Protein AF-A0A3N1XQC3-F1 (afdb_monomer_lite)

Organism: NCBI:txid1329262

Sequence (81 aa):
MKNHENNIPSPEQVRLIFKDTYNFYVKYKKYLNNDEWMELVREIHEIYQAHPFELCKIILVELLDIFEESYKVKYEGSIDK

Radius of gyration: 15.01 Å; chains: 1; bounding box: 32×27×45 Å

pLDDT: mean 84.33, std 17.88, range [36.62, 98.25]

Structure (mmCIF, N/CA/C/O backbone):
data_AF-A0A3N1XQC3-F1
#
_entry.id   AF-A0A3N1XQC3-F1
#
loop_
_atom_site.group_PDB
_atom_site.id
_atom_site.type_symbol
_atom_site.label_atom_id
_atom_site.label_alt_id
_atom_site.label_comp_id
_atom_site.label_asym_id
_atom_site.label_entity_id
_atom_site.label_seq_id
_atom_site.pdbx_PDB_ins_c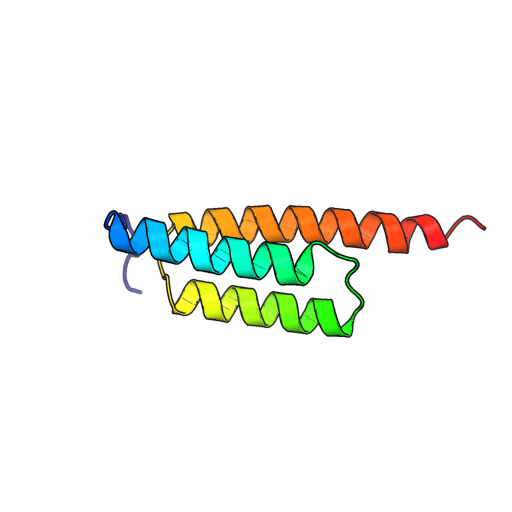ode
_atom_site.Cartn_x
_atom_site.Cartn_y
_atom_site.Cartn_z
_atom_site.occupancy
_atom_site.B_iso_or_equiv
_atom_site.auth_seq_id
_atom_site.auth_comp_id
_atom_site.auth_asym_id
_atom_site.auth_atom_id
_atom_site.pdbx_PDB_model_num
ATOM 1 N N . MET A 1 1 ? -14.557 -19.990 8.001 1.00 38.25 1 MET A N 1
ATOM 2 C CA . MET A 1 1 ? -14.094 -18.753 7.335 1.00 38.25 1 MET A CA 1
ATOM 3 C C . MET A 1 1 ? -14.766 -17.595 8.051 1.00 38.25 1 MET A C 1
ATOM 5 O O . MET A 1 1 ? -15.973 -17.664 8.230 1.00 38.25 1 MET A O 1
ATOM 9 N N . LYS A 1 2 ? -14.014 -16.630 8.595 1.00 40.19 2 LYS A N 1
ATOM 10 C CA . LYS A 1 2 ? -14.619 -15.468 9.266 1.00 40.19 2 LYS A CA 1
ATOM 11 C C . LYS A 1 2 ? -15.086 -14.493 8.183 1.00 40.19 2 LYS A C 1
ATOM 13 O O . LYS A 1 2 ? -14.287 -14.124 7.329 1.00 40.19 2 LYS A O 1
ATOM 18 N N . ASN A 1 3 ? -16.367 -14.135 8.200 1.00 43.03 3 ASN A N 1
ATOM 19 C CA . ASN A 1 3 ? -16.946 -13.137 7.305 1.00 43.03 3 ASN A CA 1
ATOM 20 C C . ASN A 1 3 ? -16.261 -11.787 7.569 1.00 43.03 3 ASN A C 1
ATOM 22 O O . ASN A 1 3 ? -16.434 -11.212 8.639 1.00 43.03 3 ASN A O 1
ATOM 26 N N . HIS A 1 4 ? -15.472 -11.294 6.613 1.00 52.28 4 HIS A N 1
ATOM 27 C CA . HIS A 1 4 ? -14.889 -9.945 6.623 1.00 52.28 4 HIS A CA 1
ATOM 28 C C . HIS A 1 4 ? -15.901 -8.898 6.116 1.00 52.28 4 HIS A C 1
ATOM 30 O O . HIS A 1 4 ? -15.538 -7.934 5.450 1.00 52.28 4 HIS A O 1
ATOM 36 N N . GLU A 1 5 ? -17.189 -9.096 6.396 1.00 51.91 5 GLU A N 1
ATOM 37 C CA . GLU A 1 5 ? -18.228 -8.140 6.027 1.00 51.91 5 GLU A CA 1
ATOM 38 C C . GLU A 1 5 ? -18.172 -6.946 6.992 1.00 51.91 5 GLU A C 1
ATOM 40 O O . GLU A 1 5 ? -18.572 -7.030 8.150 1.00 51.91 5 GLU A O 1
ATOM 45 N N . ASN A 1 6 ? -17.671 -5.822 6.474 1.00 59.25 6 ASN A N 1
ATOM 46 C CA . ASN A 1 6 ? -17.921 -4.465 6.966 1.00 59.25 6 ASN A CA 1
ATOM 47 C C . ASN A 1 6 ? -17.345 -4.096 8.337 1.00 59.25 6 ASN A C 1
ATOM 49 O O . ASN A 1 6 ? -18.016 -3.452 9.144 1.00 59.25 6 ASN A O 1
ATOM 53 N N . ASN A 1 7 ? -16.069 -4.396 8.584 1.00 75.69 7 ASN A N 1
ATOM 54 C CA . ASN A 1 7 ? -15.361 -3.696 9.653 1.00 75.69 7 ASN A CA 1
ATOM 55 C C . ASN A 1 7 ? -14.932 -2.319 9.121 1.00 75.69 7 ASN A C 1
ATOM 57 O O . ASN A 1 7 ? -13.888 -2.182 8.491 1.00 75.69 7 ASN A O 1
ATOM 61 N N . ILE A 1 8 ? -15.794 -1.313 9.269 1.00 88.06 8 ILE A N 1
ATOM 62 C CA . ILE A 1 8 ? -15.482 0.059 8.853 1.00 88.06 8 ILE A CA 1
ATOM 63 C C . ILE A 1 8 ? -14.355 0.574 9.765 1.00 88.06 8 ILE A C 1
ATOM 65 O O . ILE A 1 8 ? -14.534 0.571 10.986 1.00 88.06 8 ILE A O 1
ATOM 69 N N . PRO A 1 9 ? -13.197 0.996 9.222 1.00 92.81 9 PRO A N 1
ATOM 70 C CA . PRO A 1 9 ? -12.107 1.504 10.044 1.00 92.81 9 PRO A CA 1
ATOM 71 C C . PRO A 1 9 ? -12.527 2.787 10.770 1.00 92.81 9 PRO A C 1
ATOM 73 O O . PRO A 1 9 ? -13.216 3.646 10.216 1.00 92.81 9 PRO A O 1
ATOM 76 N N . SER A 1 10 ? -12.078 2.942 12.014 1.00 95.69 10 SER A N 1
ATOM 77 C CA . SER A 1 10 ? -12.199 4.200 12.752 1.00 95.69 10 SER A CA 1
ATOM 78 C C . SER A 1 10 ? -11.400 5.318 12.063 1.00 95.69 10 SER A C 1
ATOM 80 O O . SER A 1 10 ? -10.481 5.028 11.293 1.00 95.69 10 SER A O 1
ATOM 82 N N . PRO A 1 11 ? -11.663 6.603 12.362 1.00 96.94 11 PRO A N 1
ATOM 83 C CA . PRO A 1 11 ? -10.901 7.708 11.775 1.00 96.94 11 PRO A CA 1
ATOM 84 C C . PRO A 1 11 ? -9.380 7.589 11.960 1.00 96.94 11 PRO A C 1
ATOM 86 O O . PRO A 1 11 ? -8.620 7.901 11.044 1.00 96.94 11 PRO A O 1
ATOM 89 N N . GLU A 1 12 ? -8.921 7.086 13.109 1.00 97.06 12 GLU A N 1
ATOM 90 C CA . GLU A 1 12 ? -7.489 6.873 13.347 1.00 97.06 12 GLU A CA 1
ATOM 91 C C . GLU A 1 12 ? -6.940 5.707 12.512 1.00 97.06 12 GLU A C 1
ATOM 93 O O . GLU A 1 12 ? -5.849 5.805 11.958 1.00 97.06 12 GLU A O 1
ATOM 98 N N . GLN A 1 13 ? -7.711 4.630 12.338 1.00 96.88 13 GLN A N 1
ATOM 99 C CA . GLN A 1 13 ? -7.332 3.526 11.450 1.00 96.88 13 GLN A CA 1
ATOM 100 C C . GLN A 1 13 ? -7.286 3.974 9.989 1.00 96.88 13 GLN A C 1
ATOM 102 O O . GLN A 1 13 ? -6.342 3.637 9.287 1.00 96.88 13 GLN A O 1
ATOM 107 N N . VAL A 1 14 ? -8.241 4.797 9.545 1.00 97.69 14 VAL A N 1
ATOM 108 C CA . VAL A 1 14 ? -8.211 5.426 8.216 1.00 97.69 14 VAL A CA 1
ATOM 109 C C . VAL A 1 14 ? -6.925 6.231 8.039 1.00 97.69 14 VAL A C 1
ATOM 111 O O . VAL A 1 14 ? -6.230 6.067 7.038 1.00 97.69 14 VAL A O 1
ATOM 114 N N . ARG A 1 15 ? -6.558 7.055 9.028 1.00 98.19 15 ARG A N 1
ATOM 115 C CA . ARG A 1 15 ? -5.318 7.842 8.997 1.00 98.19 15 ARG A CA 1
ATOM 116 C C . ARG A 1 15 ? -4.077 6.957 8.855 1.00 98.19 15 ARG A C 1
ATOM 118 O O . ARG A 1 15 ? -3.173 7.308 8.099 1.00 98.19 15 ARG A O 1
ATOM 125 N N . LEU A 1 16 ? -4.029 5.832 9.569 1.00 98.06 16 LEU A N 1
ATOM 126 C CA . LEU A 1 16 ? -2.922 4.877 9.490 1.00 98.06 16 LEU A CA 1
ATOM 127 C C . LEU A 1 16 ? -2.874 4.162 8.136 1.00 98.06 16 LEU A C 1
ATOM 129 O O . LEU A 1 16 ? -1.805 4.128 7.535 1.00 98.06 16 LEU A O 1
ATOM 133 N N . ILE A 1 17 ? -4.019 3.698 7.621 1.00 98.12 17 ILE A N 1
ATOM 134 C CA . ILE A 1 17 ? -4.128 3.105 6.280 1.00 98.12 17 ILE A CA 1
ATOM 135 C C . ILE A 1 17 ? -3.548 4.068 5.248 1.00 98.12 17 ILE A C 1
ATOM 137 O O . ILE A 1 17 ? -2.615 3.706 4.544 1.00 98.12 17 ILE A O 1
ATOM 141 N N . PHE A 1 18 ? -4.038 5.312 5.210 1.00 98.06 18 PHE A N 1
ATOM 142 C CA . PHE A 1 18 ? -3.565 6.306 4.247 1.00 98.06 18 PHE A CA 1
ATOM 143 C C . PHE A 1 18 ? -2.079 6.617 4.402 1.00 98.06 18 PHE A C 1
ATOM 145 O O . PHE A 1 18 ? -1.384 6.761 3.400 1.00 98.06 18 PHE A O 1
ATOM 152 N N . LYS A 1 19 ? -1.578 6.731 5.637 1.00 98.25 19 LYS A N 1
ATOM 153 C CA . LYS A 1 19 ? -0.153 6.960 5.890 1.00 98.25 19 LYS A CA 1
ATOM 154 C C . LYS A 1 19 ? 0.690 5.827 5.301 1.00 98.25 19 LYS A C 1
ATOM 156 O O . LYS A 1 19 ? 1.659 6.104 4.597 1.00 98.25 19 LYS A O 1
ATOM 161 N N . ASP A 1 20 ? 0.331 4.582 5.585 1.00 98.25 20 ASP A N 1
ATOM 162 C CA . ASP A 1 20 ? 1.132 3.425 5.194 1.00 98.25 20 ASP A CA 1
ATOM 163 C C . ASP A 1 20 ? 1.039 3.172 3.685 1.00 98.25 20 ASP A C 1
ATOM 165 O O . ASP A 1 20 ? 2.070 3.014 3.032 1.00 98.25 20 ASP A O 1
ATOM 169 N N . THR A 1 21 ? -0.156 3.275 3.092 1.00 97.88 21 THR A N 1
ATOM 170 C CA . THR A 1 21 ? -0.328 3.158 1.635 1.00 97.88 21 THR A CA 1
ATOM 171 C C . THR A 1 21 ? 0.334 4.312 0.879 1.00 97.88 21 THR A C 1
ATOM 173 O O . THR A 1 21 ? 0.866 4.107 -0.209 1.00 97.88 21 THR A O 1
ATOM 176 N N . TYR A 1 22 ? 0.360 5.527 1.438 1.00 97.75 22 TYR A N 1
ATOM 177 C CA . TYR A 1 22 ? 1.077 6.653 0.832 1.00 97.75 22 TYR A CA 1
ATOM 178 C C . TYR A 1 22 ? 2.597 6.470 0.897 1.00 97.75 22 TYR A C 1
ATOM 180 O O . TYR A 1 22 ? 3.287 6.740 -0.085 1.00 97.75 22 TYR A O 1
ATOM 188 N N . ASN A 1 23 ? 3.134 5.986 2.020 1.00 97.31 23 ASN A N 1
ATOM 189 C CA . ASN A 1 23 ? 4.560 5.674 2.136 1.00 97.31 23 ASN A CA 1
ATOM 190 C C . ASN A 1 23 ? 4.971 4.578 1.146 1.00 97.31 23 ASN A C 1
ATOM 192 O O . ASN A 1 23 ? 5.980 4.730 0.456 1.00 97.31 23 ASN A O 1
ATOM 196 N N . PHE A 1 24 ? 4.153 3.532 1.031 1.00 96.12 24 PHE A N 1
ATOM 197 C CA . PHE A 1 24 ? 4.305 2.472 0.040 1.00 96.12 24 PHE A CA 1
ATOM 198 C C . PHE A 1 24 ? 4.307 3.032 -1.389 1.00 96.12 24 PHE A C 1
ATOM 200 O O . PHE A 1 24 ? 5.242 2.784 -2.152 1.00 96.12 24 PHE A O 1
ATOM 207 N N . TYR A 1 25 ? 3.343 3.897 -1.724 1.00 95.69 25 TYR A N 1
ATOM 208 C CA . TYR A 1 25 ? 3.336 4.602 -3.005 1.00 95.69 25 TYR A CA 1
ATOM 209 C C . TYR A 1 25 ? 4.625 5.397 -3.239 1.00 95.69 25 TYR A C 1
ATOM 211 O O . TYR A 1 25 ? 5.263 5.266 -4.277 1.00 95.69 25 TYR A O 1
ATOM 219 N N . VAL A 1 26 ? 5.058 6.208 -2.273 1.00 94.69 26 VAL A N 1
ATOM 220 C CA . VAL A 1 26 ? 6.265 7.036 -2.413 1.00 94.69 26 VAL A CA 1
ATOM 221 C C . VAL A 1 26 ? 7.527 6.198 -2.615 1.00 94.69 26 VAL A C 1
ATOM 223 O O . VAL A 1 26 ? 8.409 6.640 -3.357 1.00 94.69 26 VAL A O 1
ATOM 226 N N . LYS A 1 27 ? 7.604 5.021 -1.986 1.00 92.94 27 LYS A N 1
ATOM 227 C CA . LYS A 1 27 ? 8.718 4.080 -2.123 1.00 92.94 27 LYS A CA 1
ATOM 228 C C . LYS A 1 27 ? 8.830 3.544 -3.552 1.00 92.94 27 LYS A C 1
ATOM 230 O O . LYS A 1 27 ? 9.925 3.539 -4.102 1.00 92.94 27 LYS A O 1
ATOM 235 N N . TYR A 1 28 ? 7.700 3.182 -4.159 1.00 92.19 28 TYR A N 1
ATOM 236 C CA . TYR A 1 28 ? 7.652 2.436 -5.421 1.00 92.19 28 TYR A CA 1
ATOM 237 C C . TYR A 1 28 ? 7.176 3.241 -6.643 1.00 92.19 28 TYR A C 1
ATOM 239 O O . TYR A 1 28 ? 7.226 2.751 -7.765 1.00 92.19 28 TYR A O 1
ATOM 247 N N . LYS A 1 29 ? 6.771 4.510 -6.482 1.00 87.69 29 LYS A N 1
ATOM 248 C CA . LYS A 1 29 ? 6.345 5.389 -7.598 1.00 87.69 29 LYS A CA 1
ATOM 249 C C . LYS A 1 29 ? 7.438 5.684 -8.626 1.00 87.69 29 LYS A C 1
ATOM 251 O O . LYS A 1 29 ? 7.165 6.289 -9.660 1.00 87.69 29 LYS A O 1
ATOM 256 N N . LYS A 1 30 ? 8.696 5.388 -8.298 1.00 82.88 30 LYS A N 1
ATOM 257 C CA . LYS A 1 30 ? 9.828 5.508 -9.215 1.00 82.88 30 LYS A CA 1
ATOM 258 C C . LYS A 1 30 ? 10.167 4.114 -9.718 1.00 82.88 30 LYS A C 1
ATOM 260 O O . LYS A 1 30 ? 10.044 3.161 -8.969 1.00 82.88 30 LYS A O 1
ATOM 265 N N . TYR A 1 31 ? 10.584 4.064 -10.979 1.00 66.44 31 TYR A N 1
ATOM 266 C CA . TYR A 1 31 ? 10.937 2.870 -11.745 1.00 66.44 31 TYR A CA 1
ATOM 267 C C . TYR A 1 31 ? 11.243 1.612 -10.930 1.00 66.44 31 TYR A C 1
ATOM 269 O O . TYR A 1 31 ? 12.220 1.602 -10.193 1.00 66.44 31 TYR A O 1
ATOM 277 N N . LEU A 1 32 ? 10.452 0.568 -11.177 1.00 75.00 32 LEU A N 1
ATOM 278 C CA . LEU A 1 32 ? 10.595 -0.752 -10.578 1.00 75.00 32 LEU A CA 1
ATOM 279 C C . LEU A 1 32 ? 11.403 -1.665 -11.498 1.00 75.00 32 LEU A C 1
ATOM 281 O O . LEU A 1 32 ? 11.060 -1.839 -12.670 1.00 75.00 32 LEU A O 1
ATOM 285 N N . ASN A 1 33 ? 12.472 -2.250 -10.974 1.00 81.69 33 ASN A N 1
ATOM 286 C CA . ASN A 1 33 ? 13.111 -3.429 -11.546 1.00 81.69 33 ASN A CA 1
ATOM 287 C C . ASN A 1 33 ? 12.435 -4.724 -11.038 1.00 81.69 33 ASN A C 1
ATOM 289 O O . ASN A 1 33 ? 11.510 -4.681 -10.228 1.00 81.69 33 ASN A O 1
ATOM 293 N N . ASN A 1 34 ? 12.874 -5.889 -11.525 1.00 80.06 34 ASN A N 1
ATOM 294 C CA . ASN A 1 34 ? 12.263 -7.178 -11.167 1.00 80.06 34 ASN A CA 1
ATOM 295 C C . ASN A 1 34 ? 12.365 -7.523 -9.674 1.00 80.06 34 ASN A C 1
ATOM 297 O O . ASN A 1 34 ? 11.424 -8.091 -9.120 1.00 80.06 34 ASN A O 1
ATOM 301 N N . ASP A 1 35 ? 13.479 -7.191 -9.024 1.00 85.00 35 ASP A N 1
ATOM 302 C CA . ASP A 1 35 ? 13.663 -7.466 -7.598 1.00 85.00 35 ASP A CA 1
ATOM 303 C C . ASP A 1 35 ? 12.746 -6.555 -6.769 1.00 85.00 35 ASP A C 1
ATOM 305 O O . ASP A 1 35 ? 12.044 -7.020 -5.870 1.00 85.00 35 ASP A O 1
ATOM 309 N N . GLU A 1 36 ? 12.654 -5.277 -7.152 1.00 86.81 36 GLU A N 1
ATOM 310 C CA . GLU A 1 36 ? 11.732 -4.309 -6.546 1.00 86.81 36 GLU A CA 1
ATOM 311 C C . GLU A 1 36 ? 10.265 -4.720 -6.729 1.00 86.81 36 GLU A C 1
ATOM 313 O O . GLU A 1 36 ? 9.460 -4.505 -5.825 1.00 86.81 36 GLU A O 1
ATOM 318 N N . TRP A 1 37 ? 9.915 -5.362 -7.851 1.00 87.06 37 TRP A N 1
ATOM 319 C CA . TRP A 1 37 ? 8.570 -5.893 -8.088 1.00 87.06 37 TRP A CA 1
ATOM 320 C C . TRP A 1 37 ? 8.198 -7.005 -7.100 1.00 87.06 37 TRP A C 1
ATOM 322 O O . TRP A 1 37 ? 7.109 -6.999 -6.524 1.00 87.06 37 TRP A O 1
ATOM 332 N N . MET A 1 38 ? 9.105 -7.958 -6.862 1.00 89.06 38 MET A N 1
ATOM 333 C CA . MET A 1 38 ? 8.858 -9.030 -5.892 1.00 89.06 38 MET A CA 1
ATOM 334 C C . MET A 1 38 ? 8.736 -8.487 -4.465 1.00 89.06 38 MET A C 1
ATOM 336 O O . MET A 1 38 ? 7.869 -8.925 -3.703 1.00 89.06 38 MET A O 1
ATOM 340 N N . GLU A 1 39 ? 9.572 -7.513 -4.102 1.00 92.88 39 GLU A N 1
ATOM 341 C CA . GLU A 1 39 ? 9.473 -6.843 -2.805 1.00 92.88 39 GLU A CA 1
ATOM 342 C C . GLU A 1 39 ? 8.161 -6.074 -2.643 1.00 92.88 39 GLU A C 1
ATOM 344 O O . GLU A 1 39 ? 7.545 -6.147 -1.580 1.00 92.88 39 GLU A O 1
ATOM 349 N N . LEU A 1 40 ? 7.714 -5.392 -3.697 1.00 93.25 40 LEU A N 1
ATOM 350 C CA . LEU A 1 40 ? 6.460 -4.649 -3.726 1.00 93.25 40 LEU A CA 1
ATOM 351 C C . LEU A 1 40 ? 5.268 -5.563 -3.434 1.00 93.25 40 LEU A C 1
ATOM 353 O O . LEU A 1 40 ? 4.461 -5.257 -2.556 1.00 93.25 40 LEU A O 1
ATOM 357 N N . VAL A 1 41 ? 5.179 -6.710 -4.114 1.00 91.62 41 VAL A N 1
ATOM 358 C CA . VAL A 1 41 ? 4.094 -7.685 -3.901 1.00 91.62 41 VAL A CA 1
ATOM 359 C C . VAL A 1 41 ? 4.103 -8.223 -2.466 1.00 91.62 41 VAL A C 1
ATOM 361 O O . VAL A 1 41 ? 3.046 -8.357 -1.846 1.00 91.62 41 VAL A O 1
ATOM 364 N N . ARG A 1 42 ? 5.287 -8.487 -1.896 1.00 94.88 42 ARG A N 1
ATOM 365 C CA . ARG A 1 42 ? 5.411 -8.888 -0.485 1.00 94.88 42 ARG A CA 1
ATOM 366 C C . ARG A 1 42 ? 4.896 -7.792 0.453 1.00 94.88 42 ARG A C 1
ATOM 368 O O . ARG A 1 42 ? 4.140 -8.090 1.375 1.00 94.88 42 ARG A O 1
ATOM 375 N N . GLU A 1 43 ? 5.274 -6.539 0.217 1.00 96.12 43 GLU A N 1
ATOM 376 C CA . GLU A 1 43 ? 4.901 -5.413 1.079 1.00 96.12 43 GLU A CA 1
ATOM 377 C C . GLU A 1 43 ? 3.397 -5.097 1.017 1.00 96.12 43 GLU A C 1
ATOM 379 O O . GLU A 1 43 ? 2.803 -4.779 2.046 1.00 96.12 43 GLU A O 1
ATOM 384 N N . ILE A 1 44 ? 2.735 -5.302 -0.131 1.00 95.81 44 ILE A N 1
ATOM 385 C CA . ILE A 1 44 ? 1.263 -5.249 -0.233 1.00 95.81 44 ILE A CA 1
ATOM 386 C C . ILE A 1 44 ? 0.611 -6.206 0.768 1.00 95.81 44 ILE A C 1
ATOM 388 O O . ILE A 1 44 ? -0.308 -5.821 1.498 1.00 95.81 44 ILE A O 1
ATOM 392 N N . HIS A 1 45 ? 1.082 -7.455 0.822 1.00 95.31 45 HIS A N 1
ATOM 393 C CA . HIS A 1 45 ? 0.541 -8.435 1.757 1.00 95.31 45 HIS A CA 1
ATOM 394 C C . HIS A 1 45 ? 0.773 -8.017 3.211 1.00 95.31 45 HIS A C 1
ATOM 396 O O . HIS A 1 45 ? -0.136 -8.153 4.028 1.00 95.31 45 HIS A O 1
ATOM 402 N N . GLU A 1 46 ? 1.944 -7.470 3.534 1.00 97.00 46 GLU A N 1
ATOM 403 C CA . GLU A 1 46 ? 2.274 -6.998 4.884 1.00 97.00 46 GLU A CA 1
ATOM 404 C C . GLU A 1 46 ? 1.382 -5.833 5.326 1.00 97.00 46 GLU A C 1
ATOM 406 O O . GLU A 1 46 ? 0.833 -5.867 6.431 1.00 97.00 46 GLU A O 1
ATOM 411 N N . ILE A 1 47 ? 1.156 -4.849 4.450 1.00 97.38 47 ILE A N 1
ATOM 412 C CA . ILE A 1 47 ? 0.272 -3.711 4.732 1.00 97.38 47 ILE A CA 1
ATOM 413 C C . ILE A 1 47 ? -1.169 -4.188 4.932 1.00 97.38 47 ILE A C 1
ATOM 415 O O . ILE A 1 47 ? -1.825 -3.764 5.884 1.00 97.38 47 ILE A O 1
ATOM 419 N N . TYR A 1 48 ? -1.663 -5.106 4.095 1.00 96.38 48 TYR A N 1
ATOM 420 C CA . TYR A 1 48 ? -3.019 -5.634 4.252 1.00 96.38 48 TYR A CA 1
ATOM 421 C C . TYR A 1 48 ? -3.194 -6.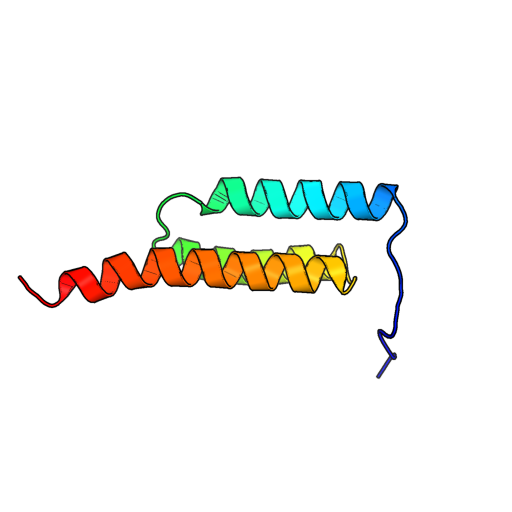442 5.546 1.00 96.38 48 TYR A C 1
ATOM 423 O O . TYR A 1 48 ? -4.233 -6.347 6.195 1.00 96.38 48 TYR A O 1
ATOM 431 N N . GLN A 1 49 ? -2.185 -7.214 5.963 1.00 96.00 49 GLN A N 1
ATOM 432 C CA . GLN A 1 49 ? -2.232 -7.927 7.246 1.00 96.00 49 GLN A CA 1
ATOM 433 C C . GLN A 1 49 ? -2.242 -6.962 8.440 1.00 96.00 49 GLN A C 1
ATOM 435 O O . GLN A 1 49 ? -2.924 -7.227 9.430 1.00 96.00 49 GLN A O 1
ATOM 440 N N . ALA A 1 50 ? -1.525 -5.837 8.346 1.00 95.88 50 ALA A N 1
ATOM 441 C CA . ALA A 1 50 ? -1.552 -4.787 9.363 1.00 95.88 50 ALA A CA 1
ATOM 442 C C . ALA A 1 50 ? -2.899 -4.042 9.402 1.00 95.88 50 ALA A C 1
ATOM 444 O O . ALA A 1 50 ? -3.365 -3.658 10.476 1.00 95.88 50 ALA A O 1
ATOM 445 N N . HIS A 1 51 ? -3.546 -3.887 8.243 1.00 95.62 51 HIS A N 1
ATOM 446 C CA . HIS A 1 51 ? -4.808 -3.168 8.075 1.00 95.62 51 HIS A CA 1
ATOM 447 C C . HIS A 1 51 ? -5.841 -4.010 7.306 1.00 95.62 51 HIS A C 1
ATOM 449 O O . HIS A 1 51 ? -6.129 -3.705 6.146 1.00 95.62 51 HIS A O 1
ATOM 455 N N . PRO A 1 52 ? -6.451 -5.044 7.925 1.00 94.25 52 PRO A N 1
ATOM 456 C CA . PRO A 1 52 ? -7.333 -6.003 7.246 1.00 94.25 52 PRO A CA 1
ATOM 457 C C . PRO A 1 52 ? -8.745 -5.434 7.007 1.00 94.25 52 PRO A C 1
ATOM 459 O O . PRO A 1 52 ? -9.761 -6.023 7.386 1.00 94.25 52 PRO A O 1
ATOM 462 N N . PHE A 1 53 ? -8.800 -4.255 6.393 1.00 94.81 53 PHE A N 1
ATOM 463 C CA . PHE A 1 53 ? -9.993 -3.486 6.068 1.00 94.81 53 PHE A CA 1
ATOM 464 C C . PHE A 1 53 ? -10.181 -3.435 4.552 1.00 94.81 53 PHE A C 1
ATOM 466 O O . PHE A 1 53 ? -9.207 -3.291 3.811 1.00 94.81 53 PHE A O 1
ATOM 473 N N . GLU A 1 54 ? -11.432 -3.473 4.081 1.00 94.12 54 GLU A N 1
ATOM 474 C CA . GLU A 1 54 ? -11.721 -3.410 2.637 1.00 94.12 54 GLU A CA 1
ATOM 475 C C . GLU A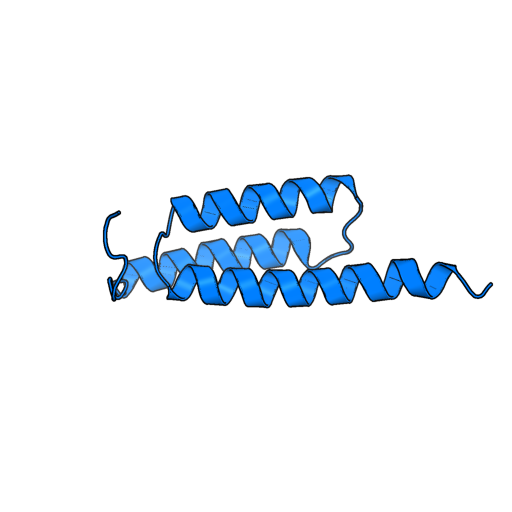 1 54 ? -11.191 -2.112 2.010 1.00 94.12 54 GLU A C 1
ATOM 477 O O . GLU A 1 54 ? -10.667 -2.136 0.903 1.00 94.12 54 GLU A O 1
ATOM 482 N N . LEU A 1 55 ? -11.214 -0.999 2.756 1.00 95.12 55 LEU A N 1
ATOM 483 C CA . LEU A 1 55 ? -10.605 0.263 2.325 1.00 95.12 55 LEU A CA 1
ATOM 484 C C . LEU A 1 55 ? -9.117 0.098 1.978 1.00 95.12 55 LEU A C 1
ATOM 486 O O . LEU A 1 55 ? -8.674 0.578 0.940 1.00 95.12 55 LEU A O 1
ATOM 490 N N . CYS A 1 56 ? -8.348 -0.580 2.836 1.00 97.12 56 CYS A N 1
ATOM 491 C CA . CYS A 1 56 ? -6.924 -0.800 2.596 1.00 97.12 56 CYS A CA 1
ATOM 492 C C . CYS A 1 56 ? -6.711 -1.686 1.367 1.00 97.12 56 CYS A C 1
ATOM 494 O O . CYS A 1 56 ? -5.900 -1.353 0.509 1.00 97.12 56 CYS A O 1
ATOM 496 N N . LYS A 1 57 ? -7.495 -2.762 1.238 1.00 95.75 57 LYS A N 1
ATOM 497 C CA . LYS A 1 57 ? -7.451 -3.646 0.071 1.00 95.75 57 LYS A CA 1
ATOM 498 C C . LYS A 1 57 ? -7.725 -2.895 -1.233 1.00 95.75 57 LYS A C 1
ATOM 500 O O . LYS A 1 57 ? -6.952 -3.054 -2.168 1.00 95.75 57 LYS A O 1
ATOM 505 N N . ILE A 1 58 ? -8.777 -2.072 -1.287 1.00 96.12 58 ILE A N 1
ATOM 506 C CA . ILE A 1 58 ? -9.111 -1.273 -2.476 1.00 96.12 58 ILE A CA 1
ATOM 507 C C . ILE A 1 58 ? -7.934 -0.365 -2.844 1.00 96.12 58 ILE A C 1
ATOM 509 O O . ILE A 1 58 ? -7.479 -0.395 -3.980 1.00 96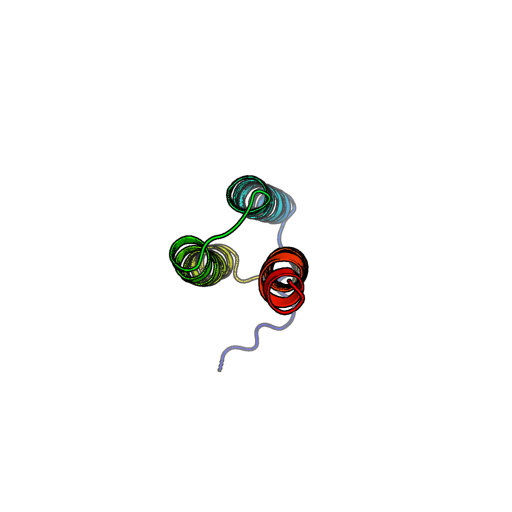.12 58 ILE A O 1
ATOM 513 N N . ILE A 1 59 ? -7.381 0.377 -1.878 1.00 97.38 59 ILE A N 1
ATOM 514 C CA . ILE A 1 59 ? -6.241 1.270 -2.133 1.00 97.38 59 ILE A CA 1
ATOM 515 C C . ILE A 1 59 ? -5.026 0.491 -2.656 1.00 97.38 59 ILE A C 1
ATOM 517 O O . ILE A 1 59 ? -4.373 0.936 -3.595 1.00 97.38 59 ILE A O 1
ATOM 521 N N . LEU A 1 60 ? -4.705 -0.659 -2.059 1.00 97.38 60 LEU A N 1
ATOM 522 C CA . LEU A 1 60 ? -3.557 -1.468 -2.474 1.00 97.38 60 LEU A CA 1
ATOM 523 C C . LEU A 1 60 ? -3.721 -2.043 -3.888 1.00 97.38 60 LEU A C 1
ATOM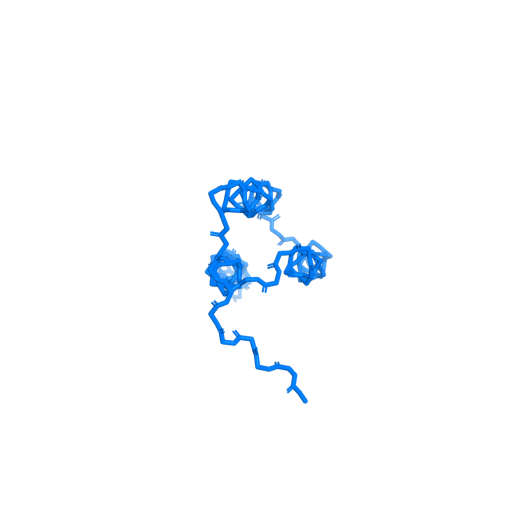 525 O O . LEU A 1 60 ? -2.734 -2.101 -4.615 1.00 97.38 60 LEU A O 1
ATOM 529 N N . VAL A 1 61 ? -4.939 -2.432 -4.283 1.00 96.06 61 VAL A N 1
ATOM 530 C CA . VAL A 1 61 ? -5.238 -2.901 -5.648 1.00 96.06 61 VAL A CA 1
ATOM 531 C C . VAL A 1 61 ? -5.050 -1.772 -6.663 1.00 96.06 61 VAL A C 1
ATOM 533 O O . VAL A 1 61 ? -4.312 -1.949 -7.623 1.00 96.06 61 VAL A O 1
ATOM 536 N N . GLU A 1 62 ? -5.613 -0.591 -6.403 1.00 96.56 62 GLU A N 1
ATOM 537 C CA . GLU A 1 62 ? -5.454 0.577 -7.287 1.00 96.56 62 GLU A CA 1
ATOM 538 C C . GLU A 1 62 ? -3.977 0.987 -7.436 1.00 96.56 62 GLU A C 1
ATOM 540 O O . GLU A 1 62 ? -3.516 1.346 -8.518 1.00 96.56 62 GLU A O 1
ATOM 545 N N . LEU A 1 63 ? -3.194 0.910 -6.352 1.00 95.56 63 LEU A N 1
ATOM 546 C CA . LEU A 1 63 ? -1.754 1.169 -6.414 1.00 95.56 63 LEU A CA 1
ATOM 547 C C . LEU A 1 63 ? -1.011 0.111 -7.237 1.00 95.56 63 LEU A C 1
ATOM 549 O O . LEU A 1 63 ? -0.106 0.470 -7.988 1.00 95.56 63 LEU A O 1
ATOM 553 N N . LEU A 1 64 ? -1.381 -1.166 -7.113 1.00 93.62 64 LEU A N 1
ATOM 554 C CA . LEU A 1 64 ? -0.785 -2.238 -7.908 1.00 93.62 64 LEU A CA 1
ATOM 555 C C . LEU A 1 64 ? -1.026 -2.021 -9.406 1.00 93.62 64 LEU A C 1
ATOM 557 O O . LEU A 1 64 ? -0.074 -2.130 -10.177 1.00 93.62 64 LEU A O 1
ATOM 561 N N . ASP A 1 65 ? -2.238 -1.628 -9.799 1.00 92.44 65 ASP A N 1
ATOM 562 C CA . ASP A 1 65 ? -2.574 -1.325 -11.195 1.00 92.44 65 ASP A CA 1
ATOM 563 C C . ASP A 1 65 ? -1.717 -0.170 -11.747 1.00 92.44 65 ASP A C 1
ATOM 565 O O . ASP A 1 65 ? -1.144 -0.280 -12.835 1.00 92.44 65 ASP A O 1
ATOM 569 N N . ILE A 1 66 ? -1.530 0.900 -10.962 1.00 91.44 66 ILE A N 1
ATOM 570 C CA . ILE A 1 66 ? -0.642 2.024 -11.317 1.00 91.44 66 ILE A CA 1
ATOM 571 C C . ILE A 1 66 ? 0.803 1.543 -11.528 1.00 91.44 66 ILE A C 1
ATOM 573 O O . ILE A 1 66 ? 1.489 1.977 -12.461 1.00 91.44 66 ILE A O 1
ATOM 577 N N . PHE A 1 67 ? 1.296 0.651 -10.667 1.00 91.31 67 PHE A N 1
ATOM 578 C CA . PHE A 1 67 ? 2.650 0.122 -10.800 1.00 91.31 67 PHE A CA 1
ATOM 579 C C . PHE A 1 67 ? 2.794 -0.810 -11.999 1.00 91.31 67 PHE A C 1
ATOM 581 O O . PHE A 1 67 ? 3.791 -0.703 -12.716 1.00 91.31 67 PHE A O 1
ATOM 588 N N . GLU A 1 68 ? 1.812 -1.674 -12.256 1.00 88.25 68 GLU A N 1
ATOM 589 C CA . GLU A 1 68 ? 1.790 -2.542 -13.433 1.00 88.25 68 GLU A CA 1
ATOM 590 C C . GLU A 1 68 ? 1.828 -1.739 -14.731 1.00 88.25 68 GLU A C 1
ATOM 592 O O . GLU A 1 68 ? 2.592 -2.078 -15.635 1.00 88.25 68 GLU A O 1
ATOM 597 N N . GLU A 1 69 ? 1.043 -0.664 -14.826 1.00 86.06 69 GLU A N 1
ATOM 598 C CA . GLU A 1 69 ? 1.057 0.228 -15.986 1.00 86.06 69 GLU A CA 1
ATOM 599 C C . GLU A 1 69 ? 2.449 0.849 -16.175 1.00 86.06 69 GLU A C 1
ATOM 601 O O . GLU A 1 69 ? 3.020 0.807 -17.268 1.00 86.06 69 GLU A O 1
ATOM 606 N N . SER A 1 70 ? 3.060 1.330 -15.086 1.00 79.06 70 SER A N 1
ATOM 607 C CA . SER A 1 70 ? 4.404 1.920 -15.119 1.00 79.06 70 SER A CA 1
ATOM 608 C C . SER A 1 70 ? 5.497 0.923 -15.533 1.00 79.06 70 SER A C 1
ATOM 610 O O . SER A 1 70 ? 6.480 1.298 -16.183 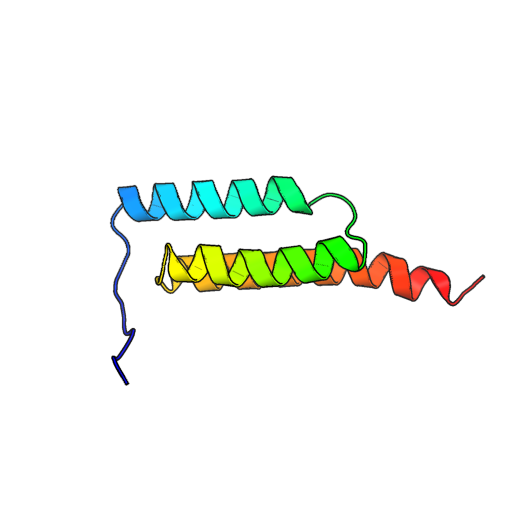1.00 79.06 70 SER A O 1
ATOM 612 N N . TYR A 1 71 ? 5.321 -0.350 -15.175 1.00 77.25 71 TYR A N 1
ATOM 613 C CA . TYR A 1 71 ? 6.239 -1.436 -15.489 1.00 77.25 71 TYR A CA 1
ATOM 614 C C . TYR A 1 71 ? 6.075 -1.890 -16.950 1.00 77.25 71 TYR A C 1
ATOM 616 O O . TYR A 1 71 ? 7.061 -1.946 -17.690 1.00 77.25 71 TYR A O 1
ATOM 624 N N . LYS A 1 72 ? 4.838 -2.128 -17.412 1.00 74.75 72 LYS A N 1
ATOM 625 C CA . LYS A 1 72 ? 4.536 -2.586 -18.784 1.00 74.75 72 LYS A CA 1
ATOM 626 C C . LYS A 1 72 ? 5.001 -1.594 -19.849 1.00 74.75 72 LYS A C 1
ATOM 628 O O . LYS A 1 72 ? 5.669 -2.006 -20.795 1.00 74.75 72 LYS A O 1
ATOM 633 N N . VAL A 1 73 ? 4.773 -0.290 -19.648 1.00 68.56 73 VAL A N 1
ATOM 634 C CA . VAL A 1 73 ? 5.222 0.773 -20.574 1.00 68.56 73 VAL A CA 1
ATOM 635 C C . VAL A 1 73 ? 6.729 0.695 -20.861 1.00 68.56 73 VAL A C 1
ATOM 637 O O . VAL A 1 73 ? 7.175 1.013 -21.963 1.00 68.56 73 VAL A O 1
ATOM 640 N N . LYS A 1 74 ? 7.535 0.236 -19.899 1.00 60.97 74 LYS A N 1
ATOM 641 C CA . LYS A 1 74 ? 8.982 0.083 -20.083 1.00 60.97 74 LYS A CA 1
ATOM 642 C C . LYS A 1 74 ? 9.387 -1.211 -20.775 1.00 60.97 74 LYS A C 1
ATOM 644 O O . LYS A 1 74 ? 10.303 -1.185 -21.597 1.00 60.97 74 LYS A O 1
ATOM 649 N N . TYR A 1 75 ? 8.751 -2.327 -20.439 1.00 57.09 75 TYR A N 1
ATOM 650 C CA . TYR A 1 75 ? 9.142 -3.626 -20.986 1.00 57.09 75 TYR A CA 1
ATOM 651 C C . TYR A 1 75 ? 8.586 -3.860 -22.398 1.00 57.09 75 TYR A C 1
ATOM 653 O O . TYR A 1 75 ? 9.297 -4.423 -23.227 1.00 57.09 75 TYR A O 1
ATOM 661 N N . GLU A 1 76 ? 7.401 -3.343 -22.732 1.00 52.34 76 GLU A N 1
ATOM 662 C CA . GLU A 1 76 ? 6.862 -3.416 -24.102 1.00 52.34 76 GLU A CA 1
ATOM 663 C C . GLU A 1 76 ? 7.514 -2.394 -25.048 1.00 52.34 76 GLU A C 1
ATOM 665 O O . GLU A 1 76 ? 7.768 -2.705 -26.209 1.00 52.34 76 GLU A O 1
ATOM 670 N N . GLY A 1 77 ? 7.931 -1.221 -24.552 1.00 50.00 77 GLY A N 1
ATOM 671 C CA . GLY A 1 77 ? 8.697 -0.240 -25.339 1.00 50.00 77 GLY A CA 1
ATOM 672 C C . GLY A 1 77 ? 10.128 -0.672 -25.705 1.00 50.00 77 GLY A C 1
ATOM 673 O O . GLY A 1 77 ? 10.842 0.073 -26.378 1.00 50.00 77 GLY A O 1
ATOM 674 N N . SER A 1 78 ? 10.558 -1.855 -25.254 1.00 49.66 78 SER A N 1
ATOM 675 C CA . SER A 1 78 ? 11.882 -2.436 -25.510 1.00 49.66 78 SER A CA 1
ATOM 676 C C . SER A 1 78 ? 11.890 -3.471 -26.646 1.00 49.66 78 SER A C 1
ATOM 678 O O . SER A 1 78 ? 12.956 -3.992 -26.963 1.00 49.66 78 SER A O 1
ATOM 680 N N . ILE A 1 79 ? 10.733 -3.785 -27.245 1.00 48.41 79 ILE A N 1
ATOM 681 C CA . ILE A 1 79 ? 10.614 -4.806 -28.304 1.00 48.41 79 ILE A CA 1
ATOM 682 C C . ILE A 1 79 ? 10.692 -4.206 -29.726 1.00 48.41 79 ILE A C 1
ATOM 684 O O . ILE A 1 79 ? 10.997 -4.931 -30.666 1.00 48.41 79 ILE A O 1
ATOM 688 N N . ASP A 1 80 ? 10.561 -2.883 -29.885 1.00 43.59 80 ASP A N 1
ATOM 689 C CA . ASP A 1 80 ? 10.576 -2.207 -31.198 1.00 43.59 80 ASP A CA 1
ATOM 690 C C . ASP A 1 80 ? 11.782 -1.264 -31.418 1.00 43.59 80 ASP A C 1
ATOM 692 O O . ASP A 1 80 ? 11.615 -0.104 -31.810 1.00 43.59 80 ASP A O 1
ATOM 696 N N . LYS A 1 81 ? 13.018 -1.731 -31.187 1.00 36.62 81 LYS A N 1
ATOM 697 C CA . LYS A 1 81 ? 14.229 -1.060 -31.707 1.00 36.62 81 LYS A CA 1
ATOM 698 C C . LYS A 1 81 ? 15.276 -2.024 -32.239 1.00 36.62 81 LYS A C 1
ATOM 700 O O . LYS A 1 81 ? 15.625 -2.975 -31.509 1.00 36.62 81 LYS A O 1
#

Foldseek 3Di:
DDPLPDPDDDPVLVVVLCVLLVVLCVVQVPDDDPVNVVVSVVVLVVSCVVRVHVVSVVSSVVSVVSNVVVHCVVVVVVPPD

Secondary structure (DSSP, 8-state):
-------PPPHHHHHHHHHHHHHHHHHHSS---HHHHHHHHHHHHHHHHHS-SHHHHHHHHHHHHHHHHHHHHHHHTTS--